Protein AF-A0A7S2BRM2-F1 (afdb_monomer_lite)

InterPro domains:
  IPR011545 DEAD/DEAH-box helicase domain [PF00270] (6-78)
  IPR014001 Helicase superfamily 1/2, ATP-binding domain [PS51192] (1-93)
  IPR027417 P-loop containing nucleoside triphosphate hydrolase [G3DSA:3.40.50.300] (1-94)
  IPR027417 P-loop containing nucleoside triphosphate hydrolase [SSF52540] (5-82)

Structure (mmCIF, N/CA/C/O backbone):
data_AF-A0A7S2BRM2-F1
#
_entry.id   AF-A0A7S2BRM2-F1
#
loop_
_atom_site.group_PDB
_atom_site.id
_atom_site.type_symbol
_atom_site.label_atom_id
_atom_site.label_alt_id
_atom_site.label_comp_id
_atom_site.label_asym_id
_atom_site.label_entity_id
_atom_site.label_seq_id
_atom_site.pdbx_PDB_ins_code
_atom_site.Cartn_x
_atom_site.Cartn_y
_atom_site.Cartn_z
_atom_site.occupancy
_atom_site.B_iso_or_equiv
_atom_site.auth_seq_id
_atom_site.auth_comp_id
_atom_site.auth_asym_id
_atom_site.auth_atom_id
_atom_site.pdbx_PDB_model_num
ATOM 1 N N . ALA A 1 1 ? -22.170 11.159 -3.844 1.00 48.03 1 ALA A N 1
ATOM 2 C CA . ALA A 1 1 ? -22.936 9.898 -3.905 1.00 48.03 1 ALA A CA 1
ATOM 3 C C . ALA A 1 1 ? -23.589 9.670 -2.542 1.00 48.03 1 ALA A C 1
ATOM 5 O O . ALA A 1 1 ? -22.894 9.810 -1.549 1.00 48.03 1 ALA A O 1
ATOM 6 N N . ARG A 1 2 ? -24.895 9.365 -2.483 1.00 59.97 2 ARG A N 1
ATOM 7 C CA . ARG A 1 2 ? -25.680 9.104 -1.246 1.00 59.97 2 ARG A CA 1
ATOM 8 C C . ARG A 1 2 ? -25.437 7.711 -0.631 1.00 59.97 2 ARG A C 1
ATOM 10 O O . ARG A 1 2 ? -26.255 7.187 0.114 1.00 59.97 2 ARG A O 1
ATOM 17 N N . CYS A 1 3 ? -24.352 7.046 -1.015 1.00 65.69 3 CYS A N 1
ATOM 18 C CA . CYS A 1 3 ? -24.120 5.637 -0.696 1.00 65.69 3 CYS A CA 1
ATOM 19 C C . CYS A 1 3 ? -23.800 5.380 0.784 1.00 65.69 3 CYS A C 1
ATOM 21 O O . CYS A 1 3 ? -23.922 4.243 1.217 1.00 65.69 3 CYS A O 1
ATOM 23 N N . ALA A 1 4 ? -23.436 6.411 1.551 1.00 72.62 4 ALA A N 1
ATOM 24 C CA . ALA A 1 4 ? -23.066 6.289 2.961 1.00 72.62 4 ALA A CA 1
ATOM 25 C C . ALA A 1 4 ? -24.182 6.690 3.946 1.00 72.62 4 ALA A C 1
ATOM 27 O O . ALA A 1 4 ? -24.003 6.515 5.147 1.00 72.62 4 ALA A O 1
ATOM 28 N N . ASP A 1 5 ? -25.342 7.172 3.473 1.00 78.69 5 ASP A N 1
ATOM 29 C CA . ASP A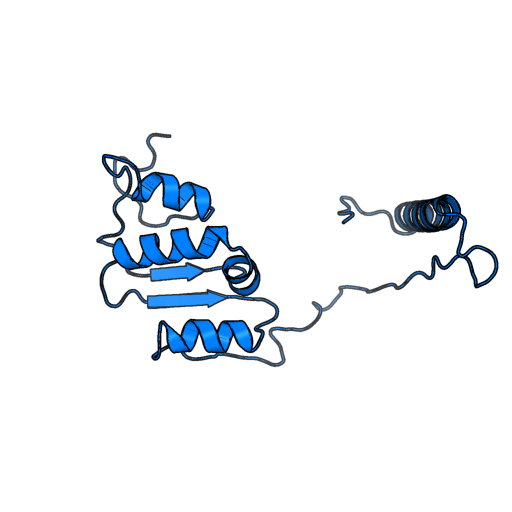 1 5 ? -26.429 7.674 4.340 1.00 78.69 5 ASP A CA 1
ATOM 30 C C . ASP A 1 5 ? -26.989 6.589 5.284 1.00 78.69 5 ASP A C 1
ATOM 32 O O . ASP A 1 5 ? -27.574 6.897 6.319 1.00 78.69 5 ASP A O 1
ATOM 36 N N . LYS A 1 6 ? -26.814 5.308 4.931 1.00 83.56 6 LYS A N 1
ATOM 37 C CA . LYS A 1 6 ? -27.219 4.146 5.740 1.00 83.56 6 LYS A CA 1
ATOM 38 C C . LYS A 1 6 ? -26.061 3.509 6.521 1.00 83.56 6 LYS A C 1
ATOM 40 O O . LYS A 1 6 ? -26.240 2.437 7.091 1.00 83.56 6 LYS A O 1
ATOM 45 N N . GLY A 1 7 ? -24.895 4.149 6.539 1.00 86.81 7 GLY A N 1
ATOM 46 C CA . GLY A 1 7 ? -23.649 3.544 6.996 1.00 86.81 7 GLY A CA 1
ATOM 47 C C . GLY A 1 7 ? -22.986 2.685 5.918 1.00 86.81 7 GLY A C 1
ATOM 48 O O . GLY A 1 7 ? -23.589 2.343 4.899 1.00 86.81 7 GLY A O 1
ATOM 49 N N . LEU A 1 8 ? -21.711 2.371 6.141 1.00 91.25 8 LEU A N 1
ATOM 50 C CA . LEU A 1 8 ? -20.894 1.537 5.26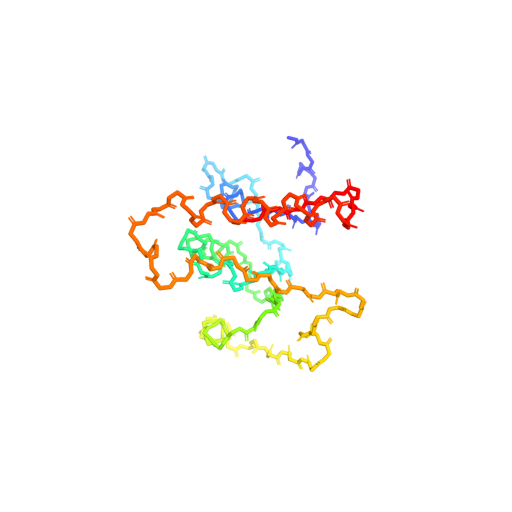6 1.00 91.25 8 LEU A CA 1
ATOM 51 C C . LEU A 1 8 ? -20.384 0.339 6.063 1.00 91.25 8 LEU A C 1
ATOM 53 O O . LEU A 1 8 ? -19.844 0.508 7.153 1.00 91.25 8 LEU A O 1
ATOM 57 N N . GLU A 1 9 ? -20.519 -0.855 5.498 1.00 92.50 9 GLU A N 1
ATOM 58 C CA . GLU A 1 9 ? -19.927 -2.076 6.064 1.00 92.50 9 GLU A CA 1
ATOM 59 C C . GLU A 1 9 ? -18.497 -2.304 5.552 1.00 92.50 9 GLU A C 1
ATOM 61 O O . GLU A 1 9 ? -17.675 -2.915 6.231 1.00 92.50 9 GLU A O 1
ATOM 66 N N . LEU A 1 10 ? -18.193 -1.790 4.355 1.00 94.12 10 LEU A N 1
ATOM 67 C CA . LEU A 1 10 ? -16.883 -1.849 3.718 1.00 94.12 10 LEU A CA 1
ATOM 68 C C . LEU A 1 10 ? -16.590 -0.514 3.033 1.00 94.12 10 LEU A C 1
ATOM 70 O O . LEU A 1 10 ? -17.396 -0.017 2.246 1.00 94.12 10 LEU A O 1
ATOM 74 N N . LEU A 1 11 ? -15.409 0.034 3.305 1.00 94.06 11 LEU A N 1
ATOM 75 C CA . LEU A 1 11 ? -14.897 1.239 2.670 1.00 94.06 11 LEU A CA 1
ATOM 76 C C . LEU A 1 11 ? -13.532 0.937 2.051 1.00 94.06 11 LEU A C 1
ATOM 78 O O . LEU A 1 11 ? -12.625 0.478 2.737 1.00 94.06 11 LEU A O 1
ATOM 82 N N . ILE A 1 12 ? -13.393 1.233 0.759 1.00 95.56 12 ILE A N 1
ATOM 83 C CA . ILE A 1 12 ? -12.119 1.218 0.035 1.00 95.56 12 ILE A CA 1
ATOM 84 C C . ILE A 1 12 ? -11.904 2.631 -0.488 1.00 95.56 12 ILE A C 1
ATOM 86 O O . ILE A 1 12 ? -12.772 3.188 -1.162 1.00 95.56 12 ILE A O 1
ATOM 90 N N . CYS A 1 13 ? -10.776 3.238 -0.142 1.00 93.88 13 CYS A N 1
ATOM 91 C CA . CYS A 1 13 ? -10.501 4.628 -0.475 1.00 93.88 13 CYS A CA 1
ATOM 92 C C . CYS A 1 13 ? -9.000 4.903 -0.486 1.00 93.88 13 CYS A C 1
ATOM 94 O O . CYS A 1 13 ? -8.214 4.145 0.075 1.00 93.88 13 CYS A O 1
ATOM 96 N N . THR A 1 14 ? -8.612 6.001 -1.132 1.00 94.62 14 THR A N 1
ATOM 97 C CA . THR A 1 14 ? -7.250 6.520 -1.020 1.00 94.62 14 THR A CA 1
ATOM 98 C C . THR A 1 14 ? -7.086 7.292 0.293 1.00 94.62 14 THR A C 1
ATOM 100 O O . THR A 1 14 ? -8.058 7.910 0.751 1.00 94.62 14 THR A O 1
ATOM 103 N N . PRO A 1 15 ? -5.876 7.324 0.884 1.00 94.69 15 PRO A N 1
ATOM 104 C CA . PRO A 1 15 ? -5.647 7.982 2.168 1.00 94.69 15 PRO A CA 1
ATOM 105 C C . PRO A 1 15 ? -6.088 9.447 2.191 1.00 94.69 15 PRO A C 1
ATOM 107 O O . PRO A 1 15 ? -6.884 9.832 3.042 1.00 94.69 15 PRO A O 1
ATOM 110 N N . GLY A 1 16 ? -5.682 10.245 1.199 1.00 92.75 16 GLY A N 1
ATOM 111 C CA . GLY A 1 16 ? -6.042 11.666 1.151 1.00 92.75 16 GLY A CA 1
ATOM 112 C C . GLY A 1 16 ? -7.555 11.912 1.084 1.00 92.75 16 GLY A C 1
ATOM 113 O O . GLY A 1 16 ? -8.067 12.847 1.700 1.00 92.75 16 GLY A O 1
ATOM 114 N N . ARG A 1 17 ? -8.314 11.047 0.390 1.00 93.25 17 ARG A N 1
ATOM 115 C CA . ARG A 1 17 ? -9.782 11.155 0.366 1.00 93.25 17 ARG A CA 1
ATOM 116 C C . ARG A 1 17 ? -10.386 10.779 1.715 1.00 93.25 17 ARG A C 1
ATOM 118 O O . ARG A 1 17 ? -11.327 11.441 2.144 1.00 93.25 17 ARG A O 1
ATOM 125 N N . LEU A 1 18 ? -9.865 9.740 2.364 1.00 93.31 18 LEU A N 1
ATOM 126 C CA . LEU A 1 18 ? -10.302 9.322 3.693 1.00 93.31 18 LEU A CA 1
ATOM 127 C C . LEU A 1 18 ? -10.060 10.424 4.728 1.00 93.31 18 LEU A C 1
ATOM 129 O O . LEU A 1 18 ? -10.997 10.803 5.429 1.00 93.31 18 LEU A O 1
ATOM 133 N N . ALA A 1 19 ? -8.849 10.990 4.742 1.00 93.62 19 ALA A N 1
ATOM 134 C CA . ALA A 1 19 ? -8.459 12.116 5.585 1.00 93.62 19 ALA A CA 1
ATOM 135 C C . ALA A 1 19 ? -9.438 13.287 5.438 1.00 93.62 19 ALA A C 1
ATOM 137 O O . ALA A 1 19 ? -9.969 13.777 6.428 1.00 93.62 19 ALA A O 1
ATOM 138 N N . ALA A 1 20 ? -9.772 13.672 4.202 1.00 93.81 20 ALA A N 1
ATOM 139 C CA . ALA A 1 20 ? -10.723 14.751 3.945 1.00 93.81 20 ALA A CA 1
ATOM 140 C C . ALA A 1 20 ? -12.124 14.496 4.535 1.00 93.81 20 ALA A C 1
ATOM 142 O O . ALA A 1 20 ? -12.818 15.449 4.874 1.00 93.81 20 ALA A O 1
ATOM 143 N N . HIS A 1 21 ? -12.560 13.238 4.657 1.00 93.19 21 HIS A N 1
ATOM 144 C CA . HIS A 1 21 ? -13.866 12.909 5.235 1.00 93.19 21 HIS A CA 1
ATOM 145 C C . HIS A 1 21 ? -13.862 12.878 6.768 1.00 93.19 21 HIS A C 1
ATOM 147 O O . HIS A 1 21 ? -14.850 13.314 7.367 1.00 93.19 21 HIS A O 1
ATOM 153 N N . ILE A 1 22 ? -12.781 12.379 7.381 1.00 93.81 22 ILE A N 1
ATOM 154 C CA . ILE A 1 22 ? -12.634 12.280 8.844 1.00 93.81 22 ILE A CA 1
ATOM 155 C C . ILE A 1 22 ? -12.224 13.615 9.485 1.00 93.81 22 ILE A C 1
ATOM 157 O O . ILE A 1 22 ? -12.667 13.906 10.589 1.00 93.81 22 ILE A O 1
ATOM 161 N N . LEU A 1 23 ? -11.430 14.437 8.784 1.00 93.44 23 LEU A N 1
ATOM 162 C CA . LEU A 1 23 ? -10.937 15.743 9.249 1.00 93.44 23 LEU A CA 1
ATOM 163 C C . LEU A 1 23 ? -11.848 16.917 8.858 1.00 93.44 23 LEU A C 1
ATOM 165 O O . LEU A 1 23 ? -11.535 18.062 9.170 1.00 93.44 23 LEU A O 1
ATOM 169 N N . ALA A 1 24 ? -12.942 16.670 8.132 1.00 93.88 24 ALA A N 1
ATOM 170 C CA . ALA A 1 24 ? -13.907 17.720 7.816 1.00 93.88 24 ALA A CA 1
ATOM 171 C C . ALA A 1 24 ? -14.529 18.306 9.094 1.00 93.88 24 ALA A C 1
ATOM 173 O O . ALA A 1 24 ? -14.667 17.615 10.100 1.00 93.88 24 ALA A O 1
ATOM 174 N N . GLU A 1 25 ? -14.984 19.557 9.024 1.00 93.62 25 GLU A N 1
ATOM 175 C CA . GLU A 1 25 ? -15.725 20.209 10.106 1.00 93.62 25 GLU A CA 1
ATOM 176 C C . GLU A 1 25 ? -17.146 20.576 9.631 1.00 93.62 25 GLU A C 1
ATOM 178 O O . GLU A 1 25 ? -17.305 21.535 8.869 1.00 93.62 25 GLU A O 1
ATOM 183 N N . PRO A 1 26 ? -18.195 19.831 10.043 1.00 90.69 26 PRO A N 1
ATOM 184 C CA . PRO A 1 26 ? -18.158 18.610 10.860 1.00 90.69 26 PRO A CA 1
ATOM 185 C C . PRO A 1 26 ? -17.672 17.372 10.073 1.00 90.69 26 PRO A C 1
ATOM 187 O O . PRO A 1 26 ? -17.816 17.341 8.844 1.00 90.69 26 PRO A O 1
ATOM 190 N N . PRO A 1 27 ? -17.169 16.319 10.755 1.00 91.75 27 PRO A N 1
ATOM 191 C CA . PRO A 1 27 ? -16.758 15.089 10.090 1.00 91.75 27 PRO A CA 1
ATOM 192 C C . PRO A 1 27 ? -17.916 14.475 9.307 1.00 91.75 27 PRO A C 1
ATOM 194 O O . PRO A 1 27 ? -19.039 14.366 9.800 1.00 91.75 27 PRO A O 1
ATOM 197 N N . SER A 1 28 ? -17.636 14.049 8.078 1.00 91.31 28 SER A N 1
ATOM 198 C CA . SER A 1 28 ? -18.643 13.440 7.192 1.00 91.31 28 SER A CA 1
ATOM 199 C C . SER A 1 28 ? -18.620 11.910 7.221 1.00 91.31 28 SER A C 1
ATOM 201 O O . SER A 1 28 ? -19.481 11.265 6.624 1.00 91.31 28 SER A O 1
ATOM 203 N N . LEU A 1 29 ? -17.646 11.330 7.927 1.00 91.31 29 LEU A N 1
ATOM 204 C CA . LEU A 1 29 ? -17.494 9.900 8.153 1.00 91.31 29 LEU A CA 1
ATOM 205 C C . LEU A 1 29 ? -17.044 9.660 9.596 1.00 91.31 29 LEU A C 1
ATOM 207 O O . LEU A 1 29 ? -16.109 10.300 10.068 1.00 91.31 29 LEU A O 1
ATOM 211 N N . SER A 1 30 ? -17.675 8.699 10.270 1.00 92.38 30 SER A N 1
ATOM 212 C CA . SER A 1 30 ? -17.232 8.199 11.574 1.00 92.38 30 SER A CA 1
ATOM 213 C C . SER A 1 30 ? -16.649 6.797 11.425 1.00 92.38 30 SER A C 1
ATOM 215 O O . SER A 1 30 ? -17.252 5.941 10.777 1.00 92.38 30 SER A O 1
ATOM 217 N N . LEU A 1 31 ? -15.498 6.556 12.056 1.00 94.44 31 LEU A N 1
ATOM 218 C CA . LEU A 1 31 ? -14.850 5.244 12.123 1.00 94.44 31 LEU A CA 1
ATOM 219 C C . LEU A 1 31 ? -15.084 4.536 13.468 1.00 94.44 31 LEU A C 1
ATOM 221 O O . LEU A 1 31 ? -14.468 3.508 13.727 1.00 94.44 31 LEU A O 1
ATOM 225 N N . GLY A 1 32 ? -16.011 5.026 14.302 1.00 94.19 32 GLY A N 1
ATOM 226 C CA . GLY A 1 32 ? 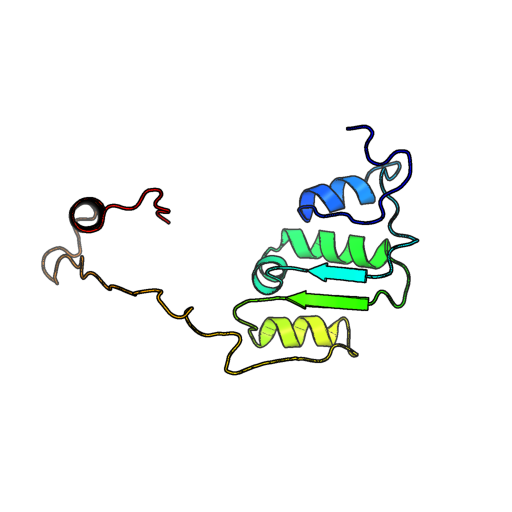-16.240 4.504 15.658 1.00 94.19 32 GLY A CA 1
ATOM 227 C C . GLY A 1 32 ? -16.717 3.045 15.730 1.00 94.19 32 GLY A C 1
ATOM 228 O O . GLY A 1 32 ? -16.632 2.427 16.785 1.00 94.19 32 GLY A O 1
ATOM 229 N N . LEU A 1 33 ? -17.196 2.480 14.617 1.00 93.75 33 LEU A N 1
ATOM 230 C CA . LEU A 1 33 ? -17.572 1.064 14.491 1.00 93.75 33 LEU A CA 1
ATOM 231 C C . LEU A 1 33 ? -16.575 0.254 13.644 1.00 93.75 33 LEU A C 1
ATOM 233 O O . LEU A 1 33 ? -16.832 -0.906 13.316 1.00 93.75 33 LEU A O 1
ATOM 237 N N . CYS A 1 34 ? -15.445 0.854 13.261 1.00 95.94 34 CYS A N 1
ATOM 238 C CA . CYS A 1 34 ? -14.401 0.161 12.525 1.00 95.94 34 CYS A CA 1
ATOM 239 C C . CYS A 1 34 ? -13.820 -0.950 13.404 1.00 95.94 34 CYS A C 1
ATOM 241 O O . CYS A 1 34 ? -13.336 -0.703 14.503 1.00 95.94 34 CYS A O 1
ATOM 243 N N . SER A 1 35 ? -13.868 -2.186 12.912 1.00 96.44 35 SER A N 1
ATOM 244 C CA . SER A 1 35 ? -13.290 -3.348 13.602 1.00 96.44 35 SER A CA 1
ATOM 245 C C . SER A 1 35 ? -12.053 -3.899 12.902 1.00 96.44 35 SER A C 1
ATOM 247 O O . SER A 1 35 ? -11.303 -4.674 13.498 1.00 96.44 35 SER A O 1
ATOM 249 N N . ARG A 1 36 ? -11.852 -3.539 11.627 1.00 97.38 36 ARG A N 1
ATOM 250 C CA . ARG A 1 36 ? -10.784 -4.063 10.776 1.00 97.38 36 ARG A CA 1
ATOM 251 C C . ARG A 1 36 ? -10.234 -2.976 9.868 1.00 97.38 36 ARG A C 1
ATOM 253 O O . ARG A 1 36 ? -11.010 -2.281 9.220 1.00 97.38 36 ARG A O 1
ATOM 260 N N . LEU A 1 37 ? -8.912 -2.911 9.771 1.00 96.81 37 LEU A N 1
ATOM 261 C CA . LEU A 1 37 ? -8.198 -2.049 8.838 1.00 96.81 37 LEU A CA 1
ATOM 262 C C . LEU A 1 37 ? -7.239 -2.885 7.991 1.00 96.81 37 LEU A C 1
ATOM 264 O O . LEU A 1 37 ? -6.529 -3.744 8.513 1.00 96.81 37 LEU A O 1
ATOM 268 N N . VAL A 1 38 ? -7.194 -2.602 6.693 1.00 97.88 38 VAL A N 1
ATOM 269 C CA . VAL A 1 38 ? -6.184 -3.145 5.784 1.00 97.88 38 VAL A CA 1
ATOM 270 C C . VAL A 1 38 ? -5.483 -1.977 5.109 1.00 97.88 38 VAL A C 1
ATOM 272 O O . VAL A 1 38 ? -6.143 -1.157 4.474 1.00 97.88 38 VAL A O 1
ATOM 275 N N . LEU A 1 39 ? -4.163 -1.910 5.254 1.00 97.12 39 LEU A N 1
ATOM 276 C CA . LEU A 1 39 ? -3.309 -1.046 4.448 1.00 97.12 39 LEU A CA 1
ATOM 277 C C . LEU A 1 39 ? -2.638 -1.906 3.382 1.00 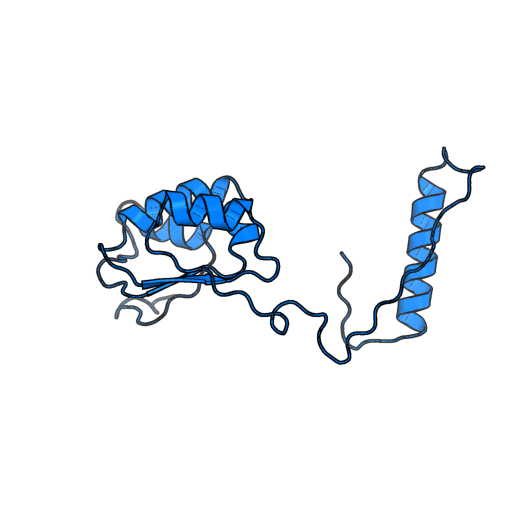97.12 39 LEU A C 1
ATOM 279 O O . LEU A 1 39 ? -1.801 -2.749 3.707 1.00 97.12 39 LEU A O 1
ATOM 283 N N . ASP A 1 40 ? -3.059 -1.717 2.136 1.00 96.00 40 ASP A N 1
ATOM 284 C CA . ASP A 1 40 ? -2.441 -2.338 0.966 1.00 96.00 40 ASP A CA 1
ATOM 285 C C . ASP A 1 40 ? -1.270 -1.480 0.474 1.00 96.00 40 ASP A C 1
ATOM 287 O O . ASP A 1 40 ? -1.322 -0.256 0.602 1.00 96.00 40 ASP A O 1
ATOM 291 N N . GLU A 1 41 ? -0.219 -2.115 -0.048 1.00 95.25 41 GLU A N 1
ATOM 292 C CA . GLU A 1 41 ? 1.062 -1.470 -0.394 1.00 95.25 41 GLU A CA 1
ATOM 293 C C . GLU A 1 41 ? 1.616 -0.591 0.749 1.00 95.25 41 GLU A C 1
ATOM 295 O O . GLU A 1 41 ? 1.992 0.570 0.572 1.00 95.25 41 GLU A O 1
ATOM 300 N N . ALA A 1 42 ? 1.623 -1.137 1.970 1.00 95.50 42 ALA A N 1
ATOM 301 C CA . ALA A 1 42 ? 1.938 -0.396 3.191 1.00 95.50 42 ALA A CA 1
ATOM 302 C C . ALA A 1 42 ? 3.335 0.251 3.183 1.00 95.50 42 ALA A C 1
ATOM 304 O O . ALA A 1 42 ? 3.527 1.291 3.805 1.00 95.50 42 ALA A O 1
ATOM 305 N N . ASP A 1 43 ? 4.304 -0.344 2.488 1.00 94.69 43 ASP A N 1
ATOM 306 C CA . ASP A 1 43 ? 5.628 0.242 2.281 1.00 94.69 43 ASP A CA 1
ATOM 307 C C . ASP A 1 43 ? 5.569 1.536 1.473 1.00 94.69 43 ASP A C 1
ATOM 309 O O . ASP A 1 43 ? 6.171 2.519 1.891 1.00 94.69 43 ASP A O 1
ATOM 313 N N . LEU A 1 44 ? 4.795 1.575 0.387 1.00 94.38 44 LEU A N 1
ATOM 314 C CA . LEU A 1 44 ? 4.600 2.800 -0.391 1.00 94.38 44 LEU A CA 1
ATOM 315 C C . LEU A 1 44 ? 3.813 3.849 0.396 1.00 94.38 44 LEU A C 1
ATOM 317 O O . LEU A 1 44 ? 4.141 5.029 0.341 1.00 94.38 44 LEU A O 1
ATOM 321 N N . LEU A 1 45 ? 2.799 3.423 1.155 1.00 95.69 45 LEU A N 1
ATOM 322 C CA . LEU A 1 45 ? 2.030 4.332 2.004 1.00 95.69 45 LEU A CA 1
ATOM 323 C C . LEU A 1 45 ? 2.914 4.998 3.062 1.00 95.69 45 LEU A C 1
ATOM 325 O O . LEU A 1 45 ? 2.843 6.205 3.228 1.00 95.69 45 LEU A O 1
ATOM 329 N N . PHE A 1 46 ? 3.755 4.243 3.772 1.00 95.06 46 PHE A N 1
ATOM 330 C CA . PHE A 1 46 ? 4.614 4.816 4.814 1.00 95.06 46 PHE A CA 1
ATOM 331 C C . PHE A 1 46 ? 5.833 5.583 4.283 1.00 95.06 46 PHE A C 1
ATOM 333 O O . PHE A 1 46 ? 6.463 6.291 5.068 1.00 95.06 46 PHE A O 1
ATOM 340 N N . ASP A 1 47 ? 6.177 5.434 3.003 1.00 93.44 47 ASP A N 1
ATOM 341 C CA . ASP A 1 47 ? 7.214 6.239 2.344 1.00 93.44 47 ASP A CA 1
ATOM 342 C C . ASP A 1 47 ? 6.684 7.628 1.933 1.00 93.44 47 ASP A C 1
ATOM 344 O O . ASP A 1 47 ? 7.459 8.573 1.797 1.00 93.44 47 ASP A O 1
ATOM 348 N N . ASP A 1 48 ? 5.360 7.779 1.795 1.00 92.81 48 ASP A N 1
ATOM 349 C CA . ASP A 1 48 ? 4.696 9.053 1.515 1.00 92.81 48 ASP A CA 1
ATOM 350 C C . ASP A 1 48 ? 4.590 9.925 2.790 1.00 92.81 48 ASP A C 1
ATOM 352 O O . ASP A 1 48 ? 3.875 9.565 3.734 1.00 92.81 48 ASP A O 1
ATOM 356 N N . PRO A 1 49 ? 5.244 11.104 2.845 1.00 88.19 49 PRO A N 1
ATOM 357 C CA . PRO A 1 49 ? 5.163 11.999 3.998 1.00 88.19 49 PRO A CA 1
ATOM 358 C C . PRO A 1 49 ? 3.739 12.469 4.325 1.00 88.19 49 PRO A C 1
ATOM 360 O O . PRO A 1 49 ? 3.417 12.665 5.500 1.00 88.19 49 PRO A O 1
ATOM 363 N N . ASP A 1 50 ? 2.875 12.625 3.316 1.00 88.19 50 ASP A N 1
ATOM 364 C CA . ASP A 1 50 ? 1.493 13.085 3.504 1.00 88.19 50 ASP A CA 1
ATOM 365 C C . ASP A 1 50 ? 0.625 11.998 4.163 1.00 88.19 50 ASP A C 1
ATOM 367 O O . ASP A 1 50 ? -0.384 12.280 4.830 1.00 88.19 50 ASP A O 1
ATOM 371 N N . PHE A 1 51 ? 1.031 10.731 4.032 1.00 94.62 51 PHE A N 1
ATOM 372 C CA . PHE A 1 51 ? 0.341 9.627 4.677 1.00 94.62 51 PHE A CA 1
ATOM 373 C C . PHE A 1 51 ? 0.504 9.649 6.194 1.00 94.62 51 PHE A C 1
ATOM 375 O O . PHE A 1 51 ? -0.431 9.263 6.891 1.00 94.62 51 PHE A O 1
ATOM 382 N N . GLU A 1 52 ? 1.619 10.143 6.737 1.00 91.69 52 GLU A N 1
ATOM 383 C CA . GLU A 1 52 ? 1.857 10.127 8.187 1.00 91.69 52 GLU A CA 1
ATOM 384 C C . GLU A 1 52 ? 0.787 10.929 8.950 1.00 91.69 52 GLU A C 1
ATOM 386 O O . GLU A 1 52 ? 0.273 10.480 9.979 1.00 91.69 52 GLU A O 1
ATOM 391 N N . GLN A 1 53 ? 0.373 12.079 8.408 1.00 91.19 53 GLN A N 1
ATOM 392 C CA . GLN A 1 53 ? -0.723 12.868 8.976 1.00 91.19 53 GLN A CA 1
ATOM 393 C C . GLN A 1 53 ? -2.056 12.117 8.889 1.00 91.19 53 GLN A C 1
ATOM 395 O O . GLN A 1 53 ? -2.834 12.097 9.846 1.00 91.19 53 GLN A O 1
ATOM 400 N N . THR A 1 54 ? -2.313 11.473 7.748 1.00 94.19 54 THR A N 1
ATOM 401 C CA . THR A 1 54 ? -3.517 10.659 7.550 1.00 94.19 54 THR A CA 1
ATOM 402 C C . THR A 1 54 ? -3.549 9.475 8.516 1.00 94.19 54 THR A C 1
ATOM 404 O O . THR A 1 54 ? -4.597 9.161 9.076 1.00 94.19 54 THR A O 1
ATOM 407 N N . TRP A 1 55 ? -2.405 8.838 8.755 1.00 95.25 55 TRP A N 1
ATOM 408 C CA . TRP A 1 55 ? -2.253 7.715 9.668 1.00 95.25 55 TRP A CA 1
ATOM 409 C C . TRP A 1 55 ? -2.529 8.116 11.117 1.00 95.25 55 TRP A C 1
ATOM 411 O O . TRP A 1 55 ? -3.285 7.429 11.806 1.00 95.25 55 TRP A O 1
ATOM 421 N N . ALA A 1 56 ? -1.999 9.258 11.561 1.00 93.12 56 ALA A N 1
ATOM 422 C CA . ALA A 1 56 ? -2.294 9.802 12.884 1.00 93.12 56 ALA A CA 1
ATOM 423 C C . ALA A 1 56 ? -3.799 10.072 13.065 1.00 93.12 56 ALA A C 1
ATOM 425 O O . ALA A 1 56 ? -4.400 9.573 14.018 1.00 93.12 56 ALA A O 1
ATOM 426 N N . ALA A 1 57 ? -4.424 10.764 12.105 1.00 93.25 57 ALA A N 1
ATOM 427 C CA . ALA A 1 57 ? -5.858 11.052 12.127 1.00 93.25 57 ALA A CA 1
ATOM 428 C C . ALA A 1 57 ? -6.717 9.776 12.121 1.00 93.25 57 ALA A C 1
ATOM 430 O O . ALA A 1 57 ? -7.722 9.684 12.824 1.00 93.25 57 ALA A O 1
ATOM 431 N N . LEU A 1 58 ? -6.312 8.763 11.348 1.00 94.69 58 LEU A N 1
ATOM 432 C CA . LEU A 1 58 ? -6.995 7.473 11.300 1.00 94.69 58 LEU A CA 1
ATOM 433 C C . LEU A 1 58 ? -6.968 6.758 12.644 1.00 94.69 58 LEU A C 1
ATOM 435 O O . LEU A 1 58 ? -7.991 6.234 13.078 1.00 94.69 58 LEU A O 1
ATOM 439 N N . ARG A 1 59 ? -5.806 6.727 13.297 1.00 93.19 59 ARG A N 1
ATOM 440 C CA . ARG A 1 59 ? -5.658 6.099 14.611 1.00 93.19 59 ARG A CA 1
ATOM 441 C C . ARG A 1 59 ? -6.472 6.804 15.683 1.00 93.19 59 ARG A C 1
ATOM 443 O O . ARG A 1 59 ? -7.017 6.124 16.539 1.00 93.19 59 ARG A O 1
ATOM 450 N N . GLU A 1 60 ? -6.563 8.127 15.622 1.00 94.00 60 GLU A N 1
ATOM 451 C CA . GLU A 1 60 ? -7.381 8.912 16.548 1.00 94.00 60 GLU A CA 1
ATOM 452 C C . GLU A 1 60 ? -8.887 8.697 16.319 1.00 94.00 60 GLU A C 1
ATOM 454 O O . GLU A 1 60 ? -9.660 8.632 17.271 1.00 94.00 60 GLU A O 1
ATOM 459 N N . ALA A 1 61 ? -9.312 8.542 15.063 1.00 93.94 61 ALA A N 1
ATOM 460 C CA . ALA A 1 61 ? -10.719 8.354 14.713 1.00 93.94 61 ALA A CA 1
ATOM 461 C C . ALA A 1 61 ? -11.243 6.919 14.933 1.00 93.94 61 ALA A C 1
ATOM 463 O O . ALA A 1 61 ? -12.461 6.709 14.950 1.00 93.94 61 ALA A O 1
ATOM 464 N N . MET A 1 62 ? -10.357 5.925 15.041 1.00 95.00 62 MET A N 1
ATOM 465 C CA . MET A 1 62 ? -10.716 4.516 15.220 1.00 95.00 62 MET A CA 1
ATOM 466 C C . MET A 1 62 ? -10.761 4.112 16.703 1.00 95.00 62 MET A C 1
ATOM 468 O O . MET A 1 62 ? -9.985 4.622 17.506 1.00 95.00 62 MET A O 1
ATOM 472 N N . PRO A 1 63 ? -11.630 3.157 17.081 1.00 94.69 63 PRO A N 1
ATOM 473 C CA . PRO A 1 63 ? -11.649 2.620 18.436 1.00 94.69 63 PRO A CA 1
ATOM 474 C C . PRO A 1 63 ? -10.391 1.794 18.750 1.00 94.69 63 PRO A C 1
ATOM 476 O O . PRO A 1 63 ? -9.747 1.231 17.863 1.00 94.69 63 PRO A O 1
ATOM 479 N N . ASP A 1 64 ? -10.080 1.643 20.036 1.00 90.50 64 ASP A N 1
ATOM 480 C CA . ASP A 1 64 ? -9.017 0.739 20.473 1.00 90.50 64 ASP A CA 1
ATOM 481 C C . ASP A 1 64 ? -9.311 -0.716 20.064 1.00 90.50 64 ASP A C 1
ATOM 483 O O . ASP A 1 64 ? -10.450 -1.186 20.088 1.00 90.50 64 ASP A O 1
ATOM 487 N N . GLY A 1 65 ? -8.261 -1.463 19.715 1.00 89.56 65 GLY A N 1
ATOM 488 C CA . GLY A 1 65 ? -8.370 -2.893 19.406 1.00 89.56 65 GLY A CA 1
ATOM 489 C C . GLY A 1 65 ? -8.807 -3.237 17.977 1.00 89.56 65 GLY A C 1
ATOM 490 O O . GLY A 1 65 ? -9.069 -4.411 17.710 1.00 89.56 65 GLY A O 1
ATOM 491 N N . VAL A 1 66 ? -8.846 -2.273 17.046 1.00 95.50 66 VAL A N 1
ATOM 492 C CA . VAL A 1 66 ? -9.036 -2.560 15.611 1.00 95.50 66 VAL A CA 1
ATOM 493 C C . VAL A 1 66 ? -8.003 -3.578 15.123 1.00 95.50 66 VAL A C 1
ATOM 495 O O . VAL A 1 66 ? -6.789 -3.362 15.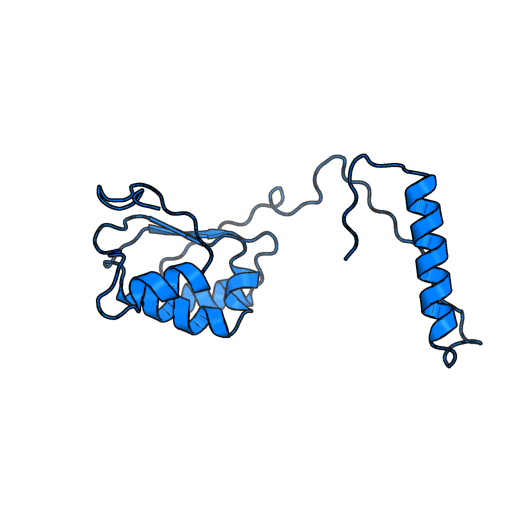201 1.00 95.50 66 VAL A O 1
ATOM 498 N N . ALA A 1 67 ? -8.484 -4.687 14.559 1.00 95.50 67 ALA A N 1
ATOM 499 C CA . ALA A 1 67 ? -7.619 -5.685 13.949 1.00 95.50 67 ALA A CA 1
ATOM 500 C C . ALA A 1 67 ? -7.038 -5.127 12.641 1.00 95.50 67 ALA A C 1
ATOM 502 O O . ALA A 1 67 ? -7.767 -4.897 11.677 1.00 95.50 67 ALA A O 1
ATOM 503 N N . SER A 1 68 ? -5.725 -4.910 12.609 1.00 95.69 68 SER A N 1
ATOM 504 C CA . SER A 1 68 ? -5.046 -4.270 11.479 1.00 95.69 68 SER A CA 1
ATOM 505 C C . SER A 1 68 ? -4.174 -5.261 10.713 1.00 95.69 68 SER A C 1
ATOM 507 O O . SER A 1 68 ? -3.471 -6.073 11.317 1.00 95.69 68 SER A O 1
ATOM 509 N N . ALA A 1 69 ? -4.201 -5.176 9.385 1.00 96.75 69 ALA A N 1
ATOM 510 C CA . ALA A 1 69 ? -3.299 -5.888 8.491 1.00 96.75 69 ALA A CA 1
ATOM 511 C C . ALA A 1 69 ? -2.545 -4.893 7.602 1.00 96.75 69 ALA A C 1
ATOM 513 O O . ALA A 1 69 ? -3.147 -4.004 7.003 1.00 96.75 69 ALA A O 1
ATOM 514 N N . PHE A 1 70 ? -1.231 -5.078 7.508 1.00 96.50 70 PHE A N 1
ATOM 515 C CA . PHE A 1 70 ? -0.336 -4.300 6.654 1.00 96.50 70 PHE A CA 1
ATOM 516 C C . PHE A 1 70 ? 0.201 -5.245 5.587 1.00 96.50 70 PHE A C 1
ATOM 518 O O . PHE A 1 70 ? 0.872 -6.228 5.912 1.00 96.50 70 PHE A O 1
ATOM 525 N N . VAL A 1 71 ? -0.154 -4.989 4.335 1.00 94.75 71 VAL A N 1
ATOM 526 C CA . VAL A 1 71 ? 0.146 -5.856 3.197 1.00 94.75 71 VAL A CA 1
ATOM 527 C C . VAL A 1 71 ? 1.134 -5.127 2.297 1.00 94.75 71 VAL A C 1
ATOM 529 O O . VAL A 1 71 ? 0.989 -3.939 2.044 1.00 94.75 71 VAL A O 1
ATOM 532 N N . THR A 1 72 ? 2.180 -5.822 1.862 1.00 92.06 72 THR A N 1
ATOM 533 C CA . THR A 1 72 ? 3.213 -5.269 0.979 1.00 92.06 72 THR A CA 1
ATOM 534 C C . THR A 1 72 ? 3.872 -6.393 0.192 1.00 92.06 72 THR A C 1
ATOM 536 O O . THR A 1 72 ? 4.038 -7.508 0.700 1.00 92.06 72 THR A O 1
ATOM 539 N N . ALA A 1 73 ? 4.268 -6.093 -1.045 1.00 86.94 73 ALA A N 1
ATOM 540 C CA . ALA A 1 73 ? 4.998 -7.012 -1.904 1.00 86.94 73 ALA A CA 1
ATOM 541 C C . ALA A 1 73 ? 6.493 -7.126 -1.565 1.00 86.94 73 ALA A C 1
ATOM 543 O O . ALA A 1 73 ? 7.113 -8.101 -1.988 1.00 86.94 73 ALA A O 1
ATOM 544 N N . THR A 1 74 ? 7.089 -6.183 -0.828 1.00 84.62 74 THR A N 1
ATOM 545 C CA . THR A 1 74 ? 8.550 -6.166 -0.600 1.00 84.62 74 THR A CA 1
ATOM 546 C C . THR A 1 74 ? 8.952 -6.355 0.864 1.00 84.62 74 THR A C 1
ATOM 548 O O . THR A 1 74 ? 10.056 -6.823 1.138 1.00 84.62 74 THR A O 1
ATOM 551 N N . LEU A 1 75 ? 8.039 -6.071 1.802 1.00 88.44 75 LEU A N 1
ATOM 552 C CA . LEU A 1 75 ? 8.198 -6.261 3.250 1.00 88.44 75 LEU A CA 1
ATOM 553 C C . LEU A 1 75 ? 9.573 -5.815 3.808 1.00 88.44 75 LEU A C 1
ATOM 555 O O . LEU A 1 75 ? 10.285 -6.617 4.434 1.00 88.44 75 LEU A O 1
ATOM 559 N N . PRO A 1 76 ? 9.957 -4.543 3.594 1.00 91.06 76 PRO A N 1
ATOM 560 C CA . PRO A 1 76 ? 11.268 -4.039 3.968 1.00 91.06 76 PRO A CA 1
ATOM 561 C C . PRO A 1 76 ? 11.381 -3.866 5.489 1.00 91.06 76 PRO A C 1
ATOM 563 O O . PRO A 1 76 ? 10.407 -3.583 6.191 1.00 91.06 76 PRO A O 1
ATOM 566 N N . GLU A 1 77 ? 12.598 -4.008 6.016 1.00 93.50 77 GLU A N 1
ATOM 567 C CA . GLU A 1 77 ? 12.837 -4.052 7.468 1.00 93.50 77 GLU A CA 1
ATOM 568 C C . GLU A 1 77 ? 12.426 -2.759 8.193 1.00 93.50 77 GLU A C 1
ATOM 570 O O . GLU A 1 77 ? 11.968 -2.787 9.339 1.00 93.50 77 GLU A O 1
ATOM 575 N N . TRP A 1 78 ? 12.534 -1.616 7.514 1.00 95.38 78 TRP A N 1
ATOM 576 C CA . TRP A 1 78 ? 12.155 -0.323 8.077 1.00 95.38 78 TRP A CA 1
ATOM 577 C C . TRP A 1 78 ? 10.639 -0.210 8.310 1.00 95.38 78 TRP A C 1
ATOM 579 O O . TRP A 1 78 ? 10.231 0.338 9.334 1.00 95.38 78 TRP A O 1
ATOM 589 N N . VAL A 1 79 ? 9.805 -0.789 7.432 1.00 94.56 79 VAL A N 1
ATOM 590 C CA . VAL A 1 79 ? 8.340 -0.826 7.607 1.00 94.56 79 VAL A CA 1
ATOM 591 C C . VAL A 1 79 ? 7.984 -1.693 8.800 1.00 94.56 79 VAL A C 1
ATOM 593 O O . VAL A 1 79 ? 7.197 -1.276 9.646 1.00 94.56 79 VAL A O 1
ATOM 596 N N . ILE A 1 80 ? 8.601 -2.874 8.907 1.00 94.56 80 ILE A N 1
ATOM 597 C CA . ILE A 1 80 ? 8.402 -3.780 10.047 1.00 94.56 80 ILE A CA 1
ATOM 598 C C . ILE A 1 80 ? 8.721 -3.047 11.351 1.00 94.56 80 ILE A C 1
ATOM 600 O O . ILE A 1 80 ? 7.896 -3.013 12.264 1.00 94.56 80 ILE A O 1
ATOM 604 N N . THR A 1 81 ? 9.892 -2.407 11.402 1.00 95.75 81 THR A N 1
ATOM 605 C CA . THR A 1 81 ? 10.354 -1.647 12.567 1.00 95.75 81 THR A CA 1
ATOM 606 C C . THR A 1 81 ? 9.384 -0.518 12.923 1.00 95.75 81 THR A C 1
ATOM 608 O O . THR A 1 81 ? 9.006 -0.380 14.088 1.00 95.75 81 THR A O 1
ATOM 611 N N . LYS A 1 82 ? 8.939 0.278 11.937 1.00 94.88 82 LYS A N 1
ATOM 612 C CA . LYS A 1 82 ? 7.975 1.370 12.151 1.00 94.88 82 LYS A CA 1
ATOM 613 C C . LYS A 1 82 ? 6.650 0.844 12.703 1.00 94.88 82 LYS A C 1
ATOM 615 O O . LYS A 1 82 ? 6.196 1.321 13.743 1.00 94.88 82 LYS A O 1
ATOM 620 N N . VAL A 1 83 ? 6.063 -0.161 12.052 1.00 95.00 83 VAL A N 1
ATOM 621 C CA . VAL A 1 83 ? 4.769 -0.732 12.450 1.00 95.00 83 VAL A CA 1
ATOM 622 C C . VAL A 1 83 ? 4.848 -1.346 13.844 1.00 95.00 83 VAL A C 1
ATOM 624 O O . VAL A 1 83 ? 3.978 -1.084 14.665 1.00 95.00 83 VAL A O 1
ATOM 627 N N . GLN A 1 84 ? 5.893 -2.109 14.170 1.00 95.56 84 GLN A N 1
ATOM 628 C CA . GLN A 1 84 ? 6.030 -2.719 15.498 1.00 95.56 84 GLN A CA 1
ATOM 629 C C . GLN A 1 84 ? 6.304 -1.702 16.609 1.00 95.56 84 GLN A C 1
ATOM 631 O O . GLN A 1 84 ? 5.847 -1.895 17.733 1.00 95.56 84 GLN A O 1
ATOM 636 N N . ARG A 1 85 ? 6.996 -0.595 16.317 1.00 95.00 85 ARG A N 1
ATOM 637 C CA . ARG A 1 85 ? 7.151 0.511 17.274 1.00 95.00 85 ARG A CA 1
ATOM 638 C C . ARG A 1 85 ? 5.799 1.118 17.654 1.00 95.00 85 ARG A C 1
ATOM 640 O O . ARG A 1 85 ? 5.587 1.499 18.799 1.00 95.00 85 ARG A O 1
ATOM 647 N N . GLU A 1 86 ? 4.898 1.222 16.687 1.00 91.81 86 GLU A N 1
ATOM 648 C CA . GLU A 1 86 ? 3.610 1.901 16.820 1.00 91.81 86 GLU A CA 1
ATOM 649 C C . GLU A 1 86 ? 2.451 0.976 17.227 1.00 91.81 86 GLU A C 1
ATOM 651 O O . GLU A 1 86 ? 1.476 1.436 17.830 1.00 91.81 86 GLU A O 1
ATOM 656 N N . LEU A 1 87 ? 2.565 -0.310 16.890 1.00 92.69 87 LEU A N 1
ATOM 657 C CA . LEU A 1 87 ? 1.613 -1.397 17.106 1.00 92.69 87 LEU A CA 1
ATOM 658 C C . LEU A 1 87 ? 2.394 -2.667 17.517 1.00 92.69 87 LEU A C 1
ATOM 660 O O . LEU A 1 87 ? 2.593 -3.576 16.702 1.00 92.69 87 LEU A O 1
ATOM 664 N N . PRO A 1 88 ? 2.834 -2.767 18.786 1.00 91.38 88 PRO A N 1
ATOM 665 C CA . PRO A 1 88 ? 3.803 -3.777 19.240 1.00 91.38 88 PRO A CA 1
ATOM 666 C C . PRO A 1 88 ? 3.296 -5.221 19.210 1.00 91.38 88 PRO A C 1
ATOM 668 O O . PRO A 1 88 ? 4.088 -6.158 19.263 1.00 91.38 88 PRO A O 1
ATOM 671 N N . LEU A 1 89 ? 1.983 -5.425 19.093 1.00 92.62 89 LEU A N 1
ATOM 672 C CA . LEU A 1 89 ? 1.379 -6.756 18.979 1.00 92.62 89 LEU A CA 1
ATOM 673 C C . LEU A 1 89 ? 1.361 -7.288 17.535 1.00 92.62 89 LEU A C 1
ATOM 675 O O . LEU A 1 89 ? 0.878 -8.398 17.295 1.00 92.62 89 LEU A O 1
ATOM 679 N N . THR A 1 90 ? 1.875 -6.517 16.571 1.00 94.25 90 THR A N 1
ATOM 680 C CA . THR A 1 90 ? 1.907 -6.909 15.160 1.00 94.25 90 THR A CA 1
ATOM 681 C C . THR A 1 90 ? 2.843 -8.093 14.944 1.00 94.25 90 THR A C 1
ATOM 683 O O . THR A 1 90 ? 4.028 -8.059 15.286 1.00 94.25 90 THR A O 1
ATOM 686 N N . LYS A 1 91 ? 2.311 -9.146 14.319 1.00 95.00 91 LYS A N 1
ATOM 687 C CA . LYS A 1 91 ? 3.075 -10.327 13.911 1.00 95.00 91 LYS A CA 1
ATOM 688 C C . LYS A 1 91 ? 3.484 -10.198 12.453 1.00 95.00 91 LYS A C 1
ATOM 690 O O . LYS A 1 91 ? 2.661 -9.871 11.604 1.00 95.00 91 LYS A O 1
ATOM 695 N N . VAL A 1 92 ? 4.739 -10.520 12.166 1.00 93.69 92 VAL A N 1
ATOM 696 C CA . VAL A 1 92 ? 5.254 -10.547 10.798 1.00 93.69 92 VAL A CA 1
ATOM 697 C C . VAL A 1 92 ? 5.027 -11.934 10.212 1.00 93.69 92 VAL A C 1
ATOM 699 O O . VAL A 1 92 ? 5.482 -12.931 10.772 1.00 93.69 92 VAL A O 1
ATOM 702 N N . VAL A 1 93 ? 4.343 -11.998 9.072 1.00 90.94 93 VAL A N 1
ATOM 703 C CA . VAL A 1 93 ? 4.151 -13.233 8.307 1.00 90.94 93 VAL A CA 1
ATOM 704 C C . VAL A 1 93 ? 4.917 -13.090 6.995 1.00 90.94 93 VAL A C 1
ATOM 706 O O . VAL A 1 93 ? 4.536 -12.294 6.145 1.00 90.94 93 VAL A O 1
ATOM 709 N N . LYS A 1 94 ? 6.012 -13.846 6.841 1.00 85.00 94 LYS A N 1
ATOM 710 C CA . LYS A 1 94 ? 6.810 -13.918 5.602 1.00 85.00 94 LYS A CA 1
ATOM 711 C C . LYS A 1 94 ? 6.687 -15.319 5.005 1.00 85.00 94 LYS A C 1
ATOM 713 O O . LYS A 1 94 ? 6.666 -16.298 5.749 1.00 85.00 94 LYS A O 1
ATOM 718 N N . GLY A 1 95 ? 6.648 -15.436 3.680 1.00 71.19 95 GLY A N 1
ATOM 719 C CA . GLY A 1 95 ? 6.655 -16.734 3.003 1.00 71.19 95 GLY A CA 1
ATOM 720 C C . GLY A 1 95 ? 7.519 -16.724 1.748 1.00 71.19 95 GLY A C 1
ATOM 721 O O . GLY A 1 95 ? 7.347 -15.862 0.892 1.00 71.19 95 GLY A O 1
ATOM 722 N N . ASN A 1 96 ? 8.385 -17.732 1.592 1.00 63.06 96 ASN A N 1
ATOM 723 C CA . ASN A 1 96 ? 9.255 -17.904 0.415 1.00 63.06 96 ASN A CA 1
ATOM 724 C C . ASN A 1 96 ? 8.479 -18.016 -0.916 1.00 63.06 96 ASN A C 1
ATOM 726 O O . ASN A 1 96 ? 9.057 -17.863 -1.986 1.00 63.06 96 ASN A O 1
ATOM 730 N N . ALA A 1 97 ? 7.172 -18.299 -0.863 1.00 62.09 97 ALA A N 1
ATOM 731 C CA . ALA A 1 97 ? 6.294 -18.378 -2.029 1.00 62.09 97 ALA A CA 1
ATOM 732 C C . ALA A 1 97 ? 5.449 -17.112 -2.274 1.00 62.09 97 ALA A C 1
ATOM 734 O O . ALA A 1 97 ? 4.818 -17.036 -3.327 1.00 62.09 97 ALA A O 1
ATOM 735 N N . LEU A 1 98 ? 5.413 -16.154 -1.334 1.00 62.56 98 LEU A N 1
ATOM 736 C CA . LEU A 1 98 ? 4.635 -14.914 -1.479 1.00 62.56 98 LEU A CA 1
ATOM 737 C C . LEU A 1 98 ? 5.367 -13.864 -2.325 1.00 62.56 98 LEU A C 1
ATOM 739 O O . LEU A 1 98 ? 4.727 -13.169 -3.103 1.00 62.56 98 LEU A O 1
ATOM 743 N N . HIS A 1 99 ? 6.696 -13.790 -2.218 1.00 63.94 99 HIS A N 1
ATOM 744 C CA . HIS A 1 99 ? 7.522 -12.757 -2.857 1.00 63.94 99 HIS A CA 1
ATOM 745 C C . HIS A 1 99 ? 8.395 -13.348 -3.970 1.00 63.94 99 HIS A C 1
ATOM 747 O O . HIS A 1 99 ? 9.622 -13.305 -3.916 1.00 63.94 99 HIS A O 1
ATOM 753 N N . ARG A 1 100 ? 7.759 -13.973 -4.963 1.00 68.25 100 ARG A N 1
ATOM 754 C CA . ARG A 1 100 ? 8.434 -14.478 -6.166 1.00 68.25 100 ARG A CA 1
ATOM 755 C C . ARG A 1 100 ? 7.773 -13.901 -7.404 1.00 68.25 100 ARG A C 1
ATOM 757 O O . ARG A 1 100 ? 6.553 -13.739 -7.420 1.00 68.25 100 ARG A O 1
ATOM 764 N N . THR A 1 101 ? 8.556 -13.672 -8.454 1.00 72.50 101 THR A N 1
ATOM 765 C CA . THR A 1 101 ? 8.020 -13.388 -9.786 1.00 72.50 101 THR A CA 1
ATOM 766 C C . THR A 1 101 ? 6.982 -14.457 -10.140 1.00 72.50 101 THR A C 1
ATOM 768 O O . THR A 1 101 ? 7.230 -15.660 -9.985 1.00 72.50 101 THR A O 1
ATOM 771 N N . ALA A 1 102 ? 5.779 -14.025 -10.526 1.00 79.12 102 ALA A N 1
ATOM 772 C CA . ALA A 1 102 ? 4.673 -14.938 -10.783 1.00 79.12 102 ALA A CA 1
ATOM 773 C C . ALA A 1 102 ? 5.045 -15.932 -11.893 1.00 79.12 102 ALA A C 1
ATOM 775 O O . ALA A 1 102 ? 5.679 -15.571 -12.887 1.00 79.12 102 ALA A O 1
ATOM 776 N N . ALA A 1 103 ? 4.642 -17.195 -11.730 1.00 79.56 103 ALA A N 1
ATOM 777 C CA . ALA A 1 103 ? 4.926 -18.233 -12.713 1.00 79.56 103 ALA A CA 1
ATOM 778 C C . ALA A 1 103 ? 4.334 -17.837 -14.078 1.00 79.56 103 ALA A C 1
ATOM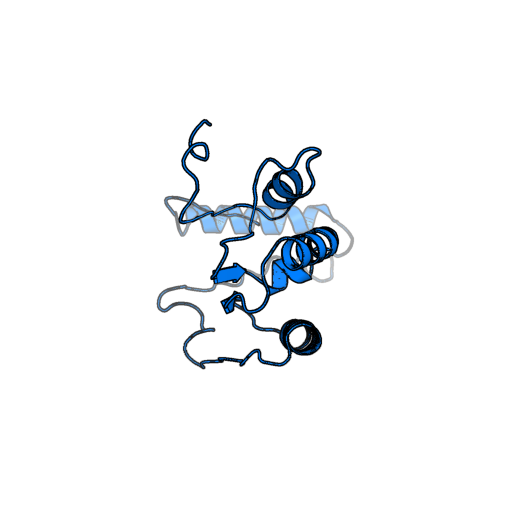 780 O O . ALA A 1 103 ? 3.122 -17.683 -14.211 1.00 79.56 103 ALA A O 1
ATOM 781 N N . GLY A 1 104 ? 5.202 -17.653 -15.077 1.00 84.25 104 GLY A N 1
ATOM 782 C CA . GLY A 1 104 ? 4.828 -17.226 -16.429 1.00 84.25 104 GLY A CA 1
ATOM 783 C C . GLY A 1 104 ? 5.163 -15.771 -16.768 1.00 84.25 104 GLY A C 1
ATOM 784 O O . GLY A 1 104 ? 5.095 -15.408 -17.942 1.00 84.25 104 GLY A O 1
ATOM 785 N N . VAL A 1 105 ? 5.581 -14.951 -15.798 1.00 87.31 105 VAL A N 1
ATOM 786 C CA . VAL A 1 105 ? 6.170 -13.637 -16.093 1.00 87.31 105 VAL A CA 1
ATOM 787 C C . VAL A 1 105 ? 7.579 -13.854 -16.646 1.00 87.31 105 VAL A C 1
ATOM 789 O O . VAL A 1 105 ? 8.425 -14.466 -15.995 1.00 87.31 105 VAL A O 1
ATOM 792 N N . ARG A 1 106 ? 7.811 -13.390 -17.880 1.00 88.50 106 ARG A N 1
ATOM 793 C CA . ARG A 1 106 ? 9.126 -13.398 -18.533 1.00 88.50 106 ARG A CA 1
ATOM 794 C C . ARG A 1 106 ? 9.767 -12.029 -18.358 1.00 88.50 106 ARG A C 1
ATOM 796 O O . ARG A 1 106 ? 9.146 -11.019 -18.674 1.00 88.50 106 ARG A O 1
ATOM 803 N N . GLU A 1 107 ? 11.009 -12.013 -17.902 1.00 90.19 107 GLU A N 1
ATOM 804 C CA . GLU A 1 107 ? 11.804 -10.796 -17.760 1.00 90.19 107 GLU A CA 1
ATOM 805 C C . GLU A 1 107 ? 12.806 -10.712 -18.914 1.00 90.19 107 GLU A C 1
ATOM 807 O O . GLU A 1 107 ? 13.440 -11.705 -19.278 1.00 90.19 107 GLU A O 1
ATOM 812 N N . LYS A 1 108 ? 12.942 -9.523 -19.506 1.00 91.50 108 LYS A N 1
ATOM 813 C CA . LYS A 1 108 ? 13.898 -9.251 -20.580 1.00 91.50 108 LYS A CA 1
ATOM 814 C C . LYS A 1 108 ? 14.641 -7.960 -20.266 1.00 91.50 108 LYS A C 1
ATOM 816 O O . LYS A 1 108 ? 14.020 -6.921 -20.068 1.00 91.50 108 LYS A O 1
ATOM 821 N N . LEU A 1 109 ? 15.969 -8.034 -20.236 1.00 93.88 109 LEU A N 1
ATOM 822 C CA . LEU A 1 109 ? 16.844 -6.873 -20.107 1.00 93.88 109 LEU A CA 1
ATOM 823 C C . LEU A 1 109 ? 17.351 -6.474 -21.493 1.00 93.88 109 LEU A C 1
ATOM 825 O O . LEU A 1 109 ? 17.808 -7.330 -22.251 1.00 93.88 109 LEU A O 1
ATOM 829 N N . ILE A 1 110 ? 17.274 -5.184 -21.820 1.00 91.94 110 ILE A N 1
ATOM 830 C CA . ILE A 1 110 ? 17.717 -4.657 -23.112 1.00 91.94 110 ILE A CA 1
ATOM 831 C C . ILE A 1 110 ? 18.763 -3.585 -22.867 1.00 91.94 110 ILE A C 1
ATOM 833 O O . ILE A 1 110 ? 18.483 -2.546 -22.267 1.00 91.94 110 ILE A O 1
ATOM 837 N N . ASP A 1 111 ? 19.976 -3.847 -23.339 1.00 89.75 111 ASP A N 1
ATOM 838 C CA . ASP A 1 111 ? 21.067 -2.889 -23.266 1.00 89.75 111 ASP A CA 1
ATOM 839 C C . ASP A 1 111 ? 20.831 -1.748 -24.266 1.00 89.75 111 ASP A C 1
ATOM 841 O O . ASP A 1 111 ? 20.823 -1.951 -25.479 1.00 89.75 111 ASP A O 1
ATOM 845 N N . CYS A 1 112 ? 20.613 -0.546 -23.735 1.00 88.56 112 CYS A N 1
ATOM 846 C CA . CYS A 1 112 ? 20.447 0.690 -24.503 1.00 88.56 112 CYS A CA 1
ATOM 847 C C . CYS A 1 112 ? 21.619 1.659 -24.275 1.00 88.56 112 CYS A C 1
ATOM 849 O O . CYS A 1 112 ? 21.474 2.868 -24.467 1.00 88.56 112 CYS A O 1
ATOM 851 N N . SER A 1 113 ? 22.755 1.172 -23.771 1.00 83.62 113 SER A N 1
ATOM 852 C CA . SER A 1 113 ? 23.907 2.015 -23.471 1.00 83.62 113 SER A CA 1
ATOM 853 C C . SER A 1 113 ? 24.542 2.581 -24.749 1.00 83.62 113 SER A C 1
ATOM 855 O O . SER A 1 113 ? 24.724 1.894 -25.751 1.00 83.62 113 SER A O 1
ATOM 857 N N . ALA A 1 114 ? 24.912 3.866 -24.721 1.00 73.62 114 ALA A N 1
ATOM 858 C CA . ALA A 1 114 ? 25.510 4.563 -25.868 1.00 73.62 114 ALA A CA 1
ATOM 859 C C . ALA A 1 114 ? 27.032 4.313 -26.031 1.00 73.62 114 ALA A C 1
ATOM 861 O O . ALA A 1 114 ? 27.681 4.945 -26.869 1.00 73.62 114 ALA A O 1
ATOM 862 N N . GLY A 1 115 ? 27.612 3.409 -25.227 1.00 70.06 115 GLY A N 1
ATOM 863 C CA . GLY A 1 115 ? 29.059 3.191 -25.111 1.00 70.06 115 GLY A CA 1
ATOM 864 C C . GLY A 1 115 ? 29.823 4.369 -24.477 1.00 70.06 115 GLY A C 1
ATOM 865 O O . GLY A 1 115 ? 29.282 5.452 -24.256 1.00 70.06 115 GLY A O 1
ATOM 866 N N . GLU A 1 116 ? 31.118 4.182 -24.190 1.00 63.69 116 GLU A N 1
ATOM 867 C CA . GLU A 1 116 ? 31.958 5.198 -23.518 1.00 63.69 116 GLU A CA 1
ATOM 868 C C . GLU A 1 116 ? 32.136 6.494 -24.332 1.00 63.69 116 GLU A C 1
ATOM 870 O O . GLU A 1 116 ? 32.340 7.566 -23.765 1.00 63.69 116 GLU A O 1
ATOM 875 N N . ARG A 1 117 ? 32.025 6.422 -25.667 1.00 56.84 117 ARG A N 1
ATOM 876 C CA . ARG A 1 117 ? 32.336 7.535 -26.585 1.00 56.84 117 ARG A CA 1
ATOM 877 C C . ARG A 1 117 ? 31.239 8.596 -26.725 1.00 56.84 117 ARG A C 1
ATOM 879 O O . ARG A 1 117 ? 31.509 9.636 -27.313 1.00 56.84 117 ARG A O 1
ATOM 886 N N . LYS A 1 118 ? 30.026 8.362 -26.212 1.00 55.53 118 LYS A N 1
ATOM 887 C CA . LYS A 1 118 ? 28.868 9.271 -26.368 1.00 55.53 118 LYS A CA 1
ATOM 888 C C . LYS A 1 118 ? 28.278 9.759 -25.043 1.00 55.53 118 LYS A C 1
ATOM 890 O O . LYS A 1 118 ? 27.154 10.243 -24.999 1.00 55.53 118 LYS A O 1
ATOM 895 N N . ARG A 1 119 ? 29.042 9.674 -23.950 1.00 53.56 119 ARG A N 1
ATOM 896 C CA . ARG A 1 119 ? 28.594 10.015 -22.584 1.00 53.56 119 ARG A CA 1
ATOM 897 C C . ARG A 1 119 ? 28.175 11.483 -22.369 1.00 53.56 119 ARG A C 1
ATOM 899 O O . ARG A 1 119 ? 27.725 11.803 -21.276 1.00 53.56 119 ARG A O 1
ATOM 906 N N . GLY A 1 120 ? 28.338 12.353 -23.369 1.00 57.12 120 GLY A N 1
ATOM 907 C CA . GLY A 1 120 ? 27.992 13.779 -23.314 1.00 57.12 120 GLY A CA 1
ATOM 908 C C . GLY A 1 120 ? 26.830 14.211 -24.214 1.00 57.12 120 GLY A C 1
ATOM 909 O O . GLY A 1 120 ? 26.497 15.389 -24.204 1.00 57.12 120 GLY A O 1
ATOM 910 N N . ASP A 1 121 ? 26.231 13.296 -24.981 1.00 63.78 121 ASP A N 1
ATOM 911 C CA . ASP A 1 121 ? 25.112 13.593 -25.883 1.00 63.78 121 ASP A CA 1
ATOM 912 C C . ASP A 1 121 ? 23.821 13.002 -25.295 1.00 63.78 121 ASP A C 1
ATOM 914 O O . ASP A 1 121 ? 23.558 11.802 -25.407 1.00 63.78 121 ASP A O 1
ATOM 918 N N . GLY A 1 122 ? 23.070 13.831 -24.562 1.00 62.53 122 GLY A N 1
ATOM 919 C CA . GLY A 1 122 ? 21.870 13.413 -23.827 1.00 62.53 122 GLY A CA 1
ATOM 920 C C . GLY A 1 122 ? 20.785 12.804 -24.721 1.00 62.53 122 GLY A C 1
ATOM 921 O O . GLY A 1 122 ? 20.052 11.919 -24.269 1.00 62.53 122 GLY A O 1
ATOM 922 N N . ASP A 1 123 ? 20.745 13.196 -25.995 1.00 70.94 123 ASP A N 1
ATOM 923 C CA . ASP A 1 123 ? 19.739 12.746 -26.957 1.00 70.94 123 ASP A CA 1
ATOM 924 C C . ASP A 1 123 ? 19.996 11.303 -27.414 1.00 70.94 123 ASP A C 1
ATOM 926 O O . ASP A 1 123 ? 19.059 10.516 -27.570 1.00 70.94 123 ASP A O 1
ATOM 930 N N . ALA A 1 124 ? 21.264 10.884 -27.499 1.00 75.56 124 ALA A N 1
ATOM 931 C CA . ALA A 1 124 ? 21.629 9.535 -27.933 1.00 75.56 124 ALA A CA 1
ATOM 932 C C . ALA A 1 124 ? 21.069 8.439 -27.005 1.00 75.56 124 ALA A C 1
ATOM 934 O O . ALA A 1 124 ? 20.655 7.374 -27.466 1.00 75.56 124 ALA A O 1
ATOM 935 N N . GLY A 1 125 ? 21.032 8.685 -25.691 1.00 81.31 125 GLY A N 1
ATOM 936 C CA . GLY A 1 125 ? 20.470 7.737 -24.725 1.00 81.31 125 GLY A CA 1
ATOM 937 C C . GLY A 1 125 ? 18.947 7.616 -24.825 1.00 81.31 125 GLY A C 1
ATOM 938 O O . GLY A 1 125 ? 18.403 6.521 -24.660 1.00 81.31 125 GLY A O 1
ATOM 939 N N . PHE A 1 126 ? 18.261 8.723 -25.116 1.00 85.75 126 PHE A N 1
ATOM 940 C CA . PHE A 1 126 ? 16.819 8.732 -25.342 1.00 85.75 126 PHE A CA 1
ATOM 941 C C . PHE A 1 126 ? 16.459 7.988 -26.633 1.00 85.75 126 PHE A C 1
ATOM 943 O O . PHE A 1 126 ? 15.618 7.091 -26.603 1.00 85.75 126 PHE A O 1
ATOM 950 N N . GLU A 1 127 ? 17.138 8.290 -27.742 1.00 88.44 127 GLU A N 1
ATOM 951 C CA . GLU A 1 127 ? 16.881 7.664 -29.044 1.00 88.44 127 GLU A CA 1
ATOM 952 C C . GLU A 1 127 ? 17.105 6.147 -29.029 1.00 88.44 127 GLU A C 1
ATOM 954 O O . GLU A 1 127 ? 16.298 5.396 -29.585 1.00 88.44 127 GLU A O 1
ATOM 959 N N . LEU A 1 128 ? 18.163 5.673 -28.359 1.00 90.38 128 LEU A N 1
ATOM 960 C CA . LEU A 1 128 ? 18.442 4.241 -28.224 1.00 90.38 128 LEU A CA 1
ATOM 961 C C . LEU A 1 128 ? 17.336 3.522 -27.445 1.00 90.38 128 LEU A C 1
ATOM 963 O O . LEU A 1 128 ? 16.834 2.495 -27.905 1.00 90.38 128 LEU A O 1
ATOM 967 N N . LYS A 1 129 ? 16.904 4.085 -26.308 1.00 92.12 129 LYS A N 1
ATOM 968 C CA . LYS A 1 129 ? 15.792 3.535 -25.518 1.00 92.12 129 LYS A CA 1
ATOM 969 C C . LYS A 1 129 ? 14.480 3.557 -26.297 1.00 92.12 129 LYS A C 1
ATOM 971 O O . LYS A 1 129 ? 13.764 2.560 -26.295 1.00 92.12 129 LYS A O 1
ATOM 976 N N . ALA A 1 130 ? 14.175 4.658 -26.986 1.00 93.12 130 ALA A N 1
ATOM 977 C CA . ALA A 1 130 ? 12.969 4.788 -27.798 1.00 93.12 130 ALA A CA 1
ATOM 978 C C . ALA A 1 130 ? 12.950 3.759 -28.938 1.00 93.12 130 ALA A C 1
ATOM 980 O O . ALA A 1 130 ? 11.945 3.082 -29.151 1.00 93.12 130 ALA A O 1
ATOM 981 N N . THR A 1 131 ? 14.077 3.583 -29.628 1.00 94.31 131 THR A N 1
ATOM 982 C CA . THR A 1 131 ? 14.215 2.597 -30.708 1.00 94.31 131 THR A CA 1
ATOM 983 C C . THR A 1 131 ? 14.041 1.174 -30.184 1.00 94.31 131 THR A C 1
ATOM 985 O O . THR A 1 131 ? 13.273 0.401 -30.759 1.00 94.31 131 THR A O 1
ATOM 988 N N . ALA A 1 132 ? 14.701 0.839 -29.072 1.00 94.69 132 ALA A N 1
ATOM 989 C CA . ALA A 1 132 ? 14.580 -0.463 -28.428 1.00 94.69 132 ALA A CA 1
ATOM 990 C C . ALA A 1 132 ? 13.139 -0.750 -27.981 1.00 94.69 132 ALA A C 1
ATOM 992 O O . ALA A 1 132 ? 12.587 -1.795 -28.315 1.00 94.69 132 ALA A O 1
ATOM 993 N N . LEU A 1 133 ? 12.494 0.201 -27.304 1.00 95.12 133 LEU A N 1
ATOM 994 C CA . LEU A 1 133 ? 11.100 0.089 -26.881 1.00 95.12 133 LEU A CA 1
ATOM 995 C C . LEU A 1 133 ? 10.167 -0.153 -28.074 1.00 95.12 133 LEU A C 1
ATOM 997 O O . LEU A 1 133 ? 9.351 -1.072 -28.047 1.00 95.12 133 LEU A O 1
ATOM 1001 N N . MET A 1 134 ? 10.301 0.631 -29.146 1.00 96.25 134 MET A N 1
ATOM 1002 C CA . MET A 1 134 ? 9.461 0.473 -30.336 1.00 96.25 134 MET A CA 1
ATOM 1003 C C . MET A 1 134 ? 9.696 -0.858 -31.053 1.00 96.25 134 MET A C 1
ATOM 1005 O O . MET A 1 134 ? 8.750 -1.417 -31.611 1.00 96.25 134 MET A O 1
ATOM 1009 N N . HIS A 1 135 ? 10.928 -1.370 -31.047 1.00 95.81 135 HIS A N 1
ATOM 1010 C CA . HIS A 1 135 ? 11.228 -2.709 -31.541 1.00 95.81 135 HIS A CA 1
ATOM 1011 C C . HIS A 1 135 ? 10.491 -3.778 -30.723 1.00 95.81 135 HIS A C 1
ATOM 1013 O O . HIS A 1 135 ? 9.810 -4.619 -31.307 1.00 95.81 135 HIS A O 1
ATOM 1019 N N . GLU A 1 136 ? 10.553 -3.710 -29.391 1.00 94.94 136 GLU A N 1
ATOM 1020 C CA . GLU A 1 136 ? 9.898 -4.686 -28.509 1.00 94.94 136 GLU A CA 1
ATOM 1021 C C . GLU A 1 136 ? 8.377 -4.668 -28.596 1.00 94.94 136 GLU A C 1
ATOM 1023 O O . GLU A 1 136 ? 7.751 -5.718 -28.699 1.00 94.94 136 GLU A O 1
ATOM 1028 N N . LEU A 1 137 ? 7.768 -3.481 -28.631 1.00 94.88 137 LEU A N 1
ATOM 1029 C CA . LEU A 1 137 ? 6.315 -3.355 -28.779 1.00 94.88 137 LEU A CA 1
ATOM 1030 C C . LEU A 1 137 ? 5.805 -3.975 -30.089 1.00 94.88 137 LEU A C 1
ATOM 1032 O O . LEU A 1 137 ? 4.649 -4.391 -30.164 1.00 94.88 137 LEU A O 1
ATOM 1036 N N . ARG A 1 138 ? 6.649 -4.020 -31.130 1.00 95.75 138 ARG A N 1
ATOM 1037 C CA . ARG A 1 138 ? 6.328 -4.646 -32.420 1.00 95.75 138 ARG A CA 1
ATOM 1038 C C . ARG A 1 138 ? 6.619 -6.143 -32.437 1.00 95.75 138 ARG A C 1
ATOM 1040 O O . ARG A 1 138 ? 5.875 -6.874 -33.085 1.00 95.75 138 ARG A O 1
ATOM 1047 N N . SER A 1 139 ? 7.697 -6.586 -31.790 1.00 95.06 139 SER A N 1
ATOM 1048 C CA . SER A 1 139 ? 8.112 -7.993 -31.784 1.00 95.06 139 SER A CA 1
ATOM 1049 C C . SER A 1 139 ? 7.263 -8.848 -30.839 1.00 95.06 139 SER A C 1
ATOM 1051 O O . SER A 1 139 ? 6.955 -9.991 -31.169 1.00 95.06 139 SER A O 1
ATOM 1053 N N . GLU A 1 140 ? 6.825 -8.285 -29.712 1.00 92.25 140 GLU A N 1
ATOM 1054 C CA . GLU A 1 140 ? 5.946 -8.930 -28.735 1.00 92.25 140 GLU A CA 1
ATOM 1055 C C . GLU A 1 140 ? 4.670 -8.090 -28.511 1.00 92.25 140 GLU A C 1
ATOM 1057 O O . GLU A 1 140 ? 4.508 -7.445 -27.472 1.00 92.25 140 GLU A O 1
ATOM 1062 N N . PRO A 1 141 ? 3.732 -8.065 -29.480 1.00 92.38 141 PRO A N 1
ATOM 1063 C CA . PRO A 1 141 ? 2.536 -7.242 -29.376 1.00 92.38 141 PRO A CA 1
ATOM 1064 C C . PRO A 1 141 ? 1.630 -7.720 -28.236 1.00 92.38 141 PRO A C 1
ATOM 1066 O O . PRO A 1 141 ? 1.177 -8.866 -28.202 1.00 92.38 141 PRO A O 1
ATOM 1069 N N . ALA A 1 142 ? 1.306 -6.804 -27.326 1.00 93.25 142 ALA A N 1
ATOM 1070 C CA . ALA A 1 142 ? 0.354 -7.025 -26.246 1.00 93.25 142 ALA A CA 1
ATOM 1071 C C . ALA A 1 142 ? -0.930 -6.219 -26.477 1.00 93.25 142 ALA A C 1
ATOM 1073 O O . ALA A 1 142 ? -0.919 -5.131 -27.049 1.00 93.25 142 ALA A O 1
ATOM 1074 N N . LYS A 1 143 ? -2.065 -6.729 -25.980 1.00 95.94 143 LYS A N 1
ATOM 1075 C CA . LYS A 1 143 ? -3.354 -6.014 -26.050 1.00 95.94 143 LYS A CA 1
ATOM 1076 C C . LYS A 1 143 ? -3.315 -4.674 -25.302 1.00 95.94 143 LYS A C 1
ATOM 1078 O O . LYS A 1 143 ? -4.049 -3.753 -25.649 1.00 95.94 143 LYS A O 1
ATOM 1083 N N . ARG A 1 144 ? -2.523 -4.606 -24.230 1.00 96.00 144 ARG A N 1
ATOM 1084 C CA . ARG A 1 144 ? -2.298 -3.425 -23.394 1.00 96.00 144 ARG A CA 1
ATOM 1085 C C . ARG A 1 144 ? -0.861 -3.470 -22.896 1.00 96.00 144 ARG A C 1
ATOM 1087 O O . ARG A 1 144 ? -0.417 -4.534 -22.469 1.00 96.00 144 ARG A O 1
ATOM 1094 N N . THR A 1 145 ? -0.201 -2.320 -22.897 1.00 94.62 145 THR A N 1
ATOM 1095 C CA . THR A 1 145 ? 1.162 -2.167 -22.389 1.00 94.62 145 THR A CA 1
ATOM 1096 C C . THR A 1 145 ? 1.211 -0.995 -21.421 1.00 94.62 145 THR A C 1
ATOM 1098 O O . THR A 1 145 ? 0.607 0.043 -21.686 1.00 94.62 145 THR A O 1
ATOM 1101 N N . LEU A 1 146 ? 1.916 -1.175 -20.306 1.00 94.56 146 LEU A N 1
ATOM 1102 C CA . LEU A 1 146 ? 2.279 -0.104 -19.382 1.00 94.56 146 LEU A CA 1
ATOM 1103 C C . LEU A 1 146 ? 3.750 0.242 -19.615 1.00 94.56 146 LEU A C 1
ATOM 1105 O O . LEU A 1 146 ? 4.577 -0.659 -19.751 1.00 94.56 146 LEU A O 1
ATOM 1109 N N . ILE A 1 147 ? 4.051 1.535 -19.694 1.00 92.12 147 ILE A N 1
ATOM 1110 C CA . ILE A 1 147 ? 5.404 2.073 -19.854 1.00 92.12 147 ILE A CA 1
ATOM 1111 C C . ILE A 1 147 ? 5.589 3.044 -18.694 1.00 92.12 147 ILE A C 1
ATOM 1113 O O . ILE A 1 147 ? 4.763 3.944 -18.531 1.00 92.12 147 ILE A O 1
ATOM 1117 N N . PHE A 1 148 ? 6.614 2.801 -17.882 1.00 88.56 148 PHE A N 1
ATOM 1118 C CA . PHE A 1 148 ? 6.966 3.607 -16.715 1.00 88.56 148 PHE A CA 1
ATOM 1119 C C . PHE A 1 148 ? 8.138 4.527 -17.048 1.00 88.56 148 PHE A C 1
ATOM 1121 O O . PHE A 1 148 ? 9.052 4.064 -17.773 1.00 88.56 148 PHE A O 1
#

Organism: NCBI:txid156173

Sequence (148 aa):
ARCADKGLELLICTPGRLAAHILAEPPSLSLGLCSRLVLDEADLLFDDPDFEQTWAALREAMPDGVASAFVTATLPEWVITKVQRELPLTKVVKGNALHRTAAGVREKLIDCSAGERKRGDGDAGFELKATALMHELRSEPAKRTLIF

pLDDT: mean 88.33, std 10.99, range [48.03, 97.88]

Secondary structure (DSSP, 8-state):
--TTTT--S-----HHHHHHHHSSSS-S---TT--EEEETTHHHHHH-HHHHHHHHHHHHHSPTT-EEEE--SS--HHHHHHHHHHSTTPPP---TTTSSPPTTPPP--------GGGTT-HHHHHHHHHHHHHHHHHHS--SS----

Foldseek 3Di:
DCPDVVHDPDDDDDLVVVCCQLVDVVRNDAQAVAQEEEAAQQVVLVVDPVSVVSVVSVVVRHDPNRHYYYHHLPPDPVSVVVCCVVVVVDDDDDDPVSNDDPPPDDDDDDDLDPPPPCPPPPVSSVVSVVVVVVVCCVVPPDPDDDDD

Radius of gyration: 22.39 Å; chains: 1; bounding box: 60×39×53 Å